Protein AF-A0A383DZ44-F1 (afdb_monomer_lite)

pLDDT: mean 91.29, std 5.09, range [69.06, 98.12]

Radius of gyration: 24.71 Å; chains: 1; bounding box: 62×26×61 Å

Structure (mmCIF, N/CA/C/O backbone):
data_AF-A0A383DZ44-F1
#
_entry.id   AF-A0A383DZ44-F1
#
loop_
_atom_site.group_PDB
_atom_site.id
_atom_site.type_symbol
_atom_site.label_atom_id
_atom_site.label_alt_id
_atom_site.label_comp_id
_atom_site.label_asym_id
_atom_site.label_entity_id
_atom_site.label_seq_id
_atom_site.pdbx_PDB_ins_code
_atom_site.Cartn_x
_atom_site.Cartn_y
_atom_site.Cartn_z
_atom_site.occupancy
_atom_site.B_iso_or_equiv
_atom_site.auth_seq_id
_atom_site.auth_comp_id
_atom_site.auth_asym_id
_atom_site.auth_atom_id
_atom_site.pdbx_PDB_model_num
ATOM 1 N N . VAL A 1 1 ? 28.250 -1.451 6.239 1.00 69.06 1 VAL A N 1
ATOM 2 C CA . VAL A 1 1 ? 27.259 -1.755 7.306 1.00 69.06 1 VAL A CA 1
ATOM 3 C C . VAL A 1 1 ? 26.789 -3.185 7.104 1.00 69.06 1 VAL A C 1
ATOM 5 O O . VAL A 1 1 ? 26.463 -3.518 5.973 1.00 69.06 1 VAL A O 1
ATOM 8 N N . LYS A 1 2 ? 26.819 -4.054 8.124 1.00 89.25 2 LYS A N 1
ATOM 9 C CA . LYS A 1 2 ? 26.329 -5.436 7.961 1.00 89.25 2 LYS A CA 1
ATOM 10 C C . LYS A 1 2 ? 24.834 -5.398 7.606 1.00 89.25 2 LYS A C 1
ATOM 12 O O . LYS A 1 2 ? 24.095 -4.634 8.222 1.00 89.25 2 LYS A O 1
ATOM 17 N N . LEU A 1 3 ? 24.403 -6.206 6.634 1.00 88.69 3 LEU A N 1
ATOM 18 C CA . LEU A 1 3 ? 23.018 -6.255 6.130 1.00 88.69 3 LEU A CA 1
ATOM 19 C C . LEU A 1 3 ? 21.967 -6.344 7.251 1.00 88.69 3 LEU A C 1
ATOM 21 O O . LEU A 1 3 ? 20.957 -5.648 7.206 1.00 88.69 3 LEU A O 1
ATOM 25 N N . TRP A 1 4 ? 22.243 -7.116 8.304 1.00 91.94 4 TRP A N 1
ATOM 26 C CA . TRP A 1 4 ? 21.344 -7.256 9.453 1.00 91.94 4 TRP A CA 1
ATOM 27 C C . TRP A 1 4 ? 21.184 -5.964 10.274 1.00 91.94 4 TRP A C 1
ATOM 29 O O . TRP A 1 4 ? 20.092 -5.697 10.762 1.00 91.94 4 TRP A O 1
ATOM 39 N N . ILE A 1 5 ? 22.224 -5.125 10.386 1.00 93.62 5 ILE A N 1
ATOM 40 C CA . ILE A 1 5 ? 22.151 -3.827 11.088 1.00 93.62 5 ILE A CA 1
ATOM 41 C C . ILE A 1 5 ? 21.237 -2.879 10.310 1.00 93.62 5 ILE A C 1
ATOM 43 O O . ILE A 1 5 ? 20.434 -2.155 10.896 1.00 93.62 5 ILE A O 1
ATOM 47 N N . TYR A 1 6 ? 21.340 -2.898 8.978 1.00 92.06 6 TYR A N 1
ATOM 48 C CA . TYR A 1 6 ? 20.453 -2.123 8.115 1.00 92.06 6 TYR A CA 1
ATOM 49 C C . TYR A 1 6 ? 18.998 -2.595 8.241 1.00 92.06 6 TYR A C 1
ATOM 51 O O . TYR A 1 6 ? 18.112 -1.765 8.443 1.00 92.06 6 TYR A O 1
ATOM 59 N N . ALA A 1 7 ? 18.763 -3.910 8.187 1.00 93.88 7 ALA A N 1
ATOM 60 C CA . ALA A 1 7 ? 17.433 -4.494 8.349 1.00 93.88 7 ALA A CA 1
ATOM 61 C C . ALA A 1 7 ? 16.817 -4.153 9.717 1.00 93.88 7 ALA A C 1
ATOM 63 O O . ALA A 1 7 ? 15.693 -3.661 9.774 1.00 93.88 7 ALA A O 1
ATOM 64 N N . ALA A 1 8 ? 17.575 -4.314 10.807 1.00 95.00 8 ALA A N 1
ATOM 65 C CA . ALA A 1 8 ? 17.128 -3.970 12.155 1.00 95.00 8 ALA A CA 1
ATOM 66 C C . ALA A 1 8 ? 16.792 -2.477 12.291 1.00 95.00 8 ALA A C 1
ATOM 68 O O . ALA A 1 8 ? 15.747 -2.126 12.833 1.00 95.00 8 ALA A O 1
ATOM 69 N N . ARG A 1 9 ? 17.628 -1.586 11.738 1.00 94.56 9 ARG A N 1
ATOM 70 C CA . ARG A 1 9 ? 17.353 -0.141 11.722 1.00 94.56 9 ARG A CA 1
ATOM 71 C C . ARG A 1 9 ? 16.072 0.185 10.950 1.00 94.56 9 ARG A C 1
ATOM 73 O O . ARG A 1 9 ? 15.291 1.011 11.405 1.00 94.56 9 ARG A O 1
ATOM 80 N N . ARG A 1 10 ? 15.852 -0.449 9.794 1.00 93.06 10 ARG A N 1
ATOM 81 C CA . ARG A 1 10 ? 14.626 -0.288 8.993 1.00 93.06 10 ARG A CA 1
ATOM 82 C C . ARG A 1 10 ? 13.389 -0.735 9.770 1.00 93.06 10 ARG A C 1
ATOM 84 O O . ARG A 1 10 ? 12.434 0.027 9.820 1.00 93.06 10 ARG A O 1
ATOM 91 N N . LEU A 1 11 ? 13.437 -1.907 10.404 1.00 94.81 11 LEU A N 1
ATOM 92 C CA . LEU A 1 11 ? 12.337 -2.428 11.223 1.00 94.81 11 LEU A CA 1
ATOM 93 C C . LEU A 1 11 ? 12.044 -1.527 12.429 1.00 94.81 11 LEU A C 1
ATOM 95 O O . LEU A 1 11 ? 10.886 -1.233 12.706 1.00 94.81 11 LEU A O 1
ATOM 99 N N . ALA A 1 12 ? 13.079 -1.019 13.100 1.00 94.94 12 ALA A N 1
ATOM 100 C CA . ALA A 1 12 ? 12.908 -0.078 14.203 1.00 94.94 12 ALA A CA 1
ATOM 101 C C . ALA A 1 12 ? 12.240 1.232 13.749 1.00 94.94 12 ALA A C 1
ATOM 103 O O . ALA A 1 12 ? 11.384 1.755 14.454 1.00 94.94 12 ALA A O 1
ATOM 104 N N . LEU A 1 13 ? 12.583 1.738 12.557 1.00 94.62 13 LEU A N 1
ATOM 105 C CA . LEU A 1 13 ? 11.945 2.921 11.965 1.00 94.62 13 LEU A CA 1
ATOM 106 C C . LEU A 1 13 ? 10.495 2.671 11.527 1.00 94.62 13 LEU A C 1
ATOM 108 O O . LEU A 1 13 ? 9.728 3.624 11.427 1.00 94.62 13 LEU A O 1
ATOM 112 N N . THR A 1 14 ? 10.093 1.421 11.293 1.00 95.00 14 THR A N 1
ATOM 113 C CA . THR A 1 14 ? 8.699 1.084 10.974 1.00 95.00 14 THR A CA 1
ATOM 114 C C . THR A 1 14 ? 7.772 1.309 12.167 1.00 95.00 14 THR A C 1
ATOM 116 O O . THR A 1 14 ? 6.643 1.738 11.968 1.00 95.00 14 THR A O 1
ATOM 119 N N . ILE A 1 15 ? 8.236 1.096 13.401 1.00 94.06 15 ILE A N 1
ATOM 120 C CA . ILE A 1 15 ? 7.420 1.263 14.616 1.00 94.06 15 ILE A CA 1
ATOM 121 C C . ILE A 1 15 ? 6.830 2.683 14.742 1.00 94.06 15 ILE A C 1
ATOM 123 O O . ILE A 1 15 ? 5.606 2.795 14.819 1.00 94.06 15 ILE A O 1
ATOM 127 N N . PRO A 1 16 ? 7.620 3.779 14.723 1.00 94.94 16 PRO A N 1
ATOM 128 C CA . PRO A 1 16 ? 7.058 5.127 14.813 1.00 94.94 16 PRO A CA 1
ATOM 129 C C . PRO A 1 16 ? 6.180 5.480 13.608 1.00 94.94 16 PRO A C 1
ATOM 131 O O . PRO A 1 16 ? 5.220 6.229 13.761 1.00 94.94 16 PRO A O 1
ATOM 134 N N . VAL A 1 17 ? 6.461 4.923 12.424 1.00 96.38 17 VAL A N 1
ATOM 135 C CA . VAL A 1 17 ? 5.608 5.108 11.240 1.00 96.38 17 VAL A CA 1
ATOM 136 C C . VAL A 1 17 ? 4.248 4.448 11.447 1.00 96.38 17 VAL A C 1
ATOM 138 O O . VAL A 1 17 ? 3.232 5.094 11.217 1.00 96.38 17 VAL A O 1
ATOM 141 N N . LEU A 1 18 ? 4.215 3.197 11.915 1.00 95.06 18 LEU A N 1
ATOM 142 C CA . LEU A 1 18 ? 2.968 2.488 12.202 1.00 95.06 18 LEU A CA 1
ATOM 143 C C . LEU A 1 18 ? 2.158 3.209 13.273 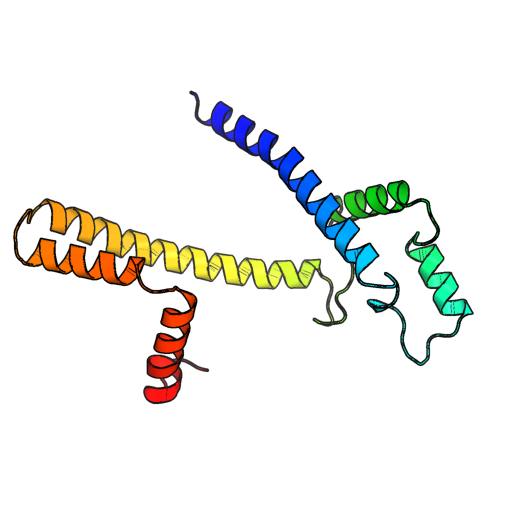1.00 95.06 18 LEU A C 1
ATOM 145 O O . LEU A 1 18 ? 0.970 3.410 13.065 1.00 95.06 18 LEU A O 1
ATOM 149 N N . LEU A 1 19 ? 2.800 3.669 14.350 1.00 95.31 19 LEU A N 1
ATOM 150 C CA . LEU A 1 19 ? 2.134 4.475 15.375 1.00 95.31 19 LEU A CA 1
ATOM 151 C C . LEU A 1 19 ? 1.557 5.773 14.799 1.00 95.31 19 LEU A C 1
ATOM 153 O O . LEU A 1 19 ? 0.429 6.137 15.108 1.00 95.31 19 LEU A O 1
ATOM 157 N N . GLY A 1 20 ? 2.302 6.468 13.936 1.00 97.12 20 GLY A N 1
ATOM 158 C CA . GLY A 1 20 ? 1.798 7.661 13.257 1.00 97.12 20 GLY A CA 1
ATOM 159 C C . GLY A 1 20 ? 0.572 7.358 12.394 1.00 97.12 20 GLY A C 1
ATOM 160 O O . GLY A 1 20 ? -0.430 8.064 12.476 1.00 97.12 20 GLY A O 1
ATOM 161 N N . VAL A 1 21 ? 0.623 6.276 11.611 1.00 96.88 21 VAL A N 1
ATOM 162 C CA . VAL A 1 21 ? -0.502 5.829 10.780 1.00 96.88 21 VAL A CA 1
ATOM 163 C C . VAL A 1 21 ? -1.704 5.462 11.646 1.00 96.88 21 VAL A C 1
ATOM 165 O O . VAL A 1 21 ? -2.794 5.948 11.365 1.00 96.88 21 VAL A O 1
ATOM 168 N N . THR A 1 22 ? -1.528 4.676 12.712 1.00 95.94 22 THR A N 1
ATOM 169 C CA . THR A 1 22 ? -2.638 4.255 13.577 1.00 95.94 22 THR A CA 1
ATOM 170 C C . THR A 1 22 ? -3.300 5.438 14.267 1.00 95.94 22 THR A C 1
ATOM 172 O O . THR A 1 22 ? -4.528 5.493 14.280 1.00 95.94 22 THR A O 1
ATOM 175 N N . ILE A 1 23 ? -2.521 6.409 14.765 1.00 95.88 23 ILE A N 1
ATOM 176 C CA . ILE A 1 23 ? -3.052 7.657 15.335 1.00 95.88 23 ILE A CA 1
ATOM 177 C C . ILE A 1 23 ? -3.888 8.389 14.289 1.00 95.88 23 ILE A C 1
ATOM 179 O O . ILE A 1 23 ? -5.045 8.694 14.551 1.00 95.88 23 ILE A O 1
ATOM 183 N N . ILE A 1 24 ? -3.339 8.629 13.094 1.00 96.00 24 ILE A N 1
ATOM 184 C CA . ILE A 1 24 ? -4.047 9.362 12.037 1.00 96.00 24 ILE A CA 1
ATOM 185 C C . ILE A 1 24 ? -5.338 8.638 11.646 1.00 96.00 24 ILE A C 1
ATOM 187 O O . ILE A 1 24 ? -6.389 9.268 11.580 1.00 96.00 24 ILE A O 1
ATOM 191 N N . THR A 1 25 ? -5.290 7.321 11.422 1.00 93.06 25 THR A N 1
ATOM 192 C CA . THR A 1 25 ? -6.479 6.544 11.042 1.00 93.06 25 THR A CA 1
ATOM 193 C C . THR A 1 25 ? -7.542 6.545 12.133 1.00 93.06 25 THR A C 1
ATOM 195 O O . THR A 1 25 ? -8.719 6.711 11.827 1.00 93.06 25 THR A O 1
ATOM 198 N N . PHE A 1 26 ? -7.130 6.418 13.396 1.00 92.69 26 PHE A N 1
ATOM 199 C CA . PHE A 1 26 ? -8.029 6.431 14.543 1.00 92.69 26 PHE A CA 1
ATOM 200 C C . PHE A 1 26 ? -8.649 7.819 14.738 1.00 92.69 26 PHE A C 1
ATOM 202 O O . PHE A 1 26 ? -9.851 7.943 14.948 1.00 92.69 26 PHE A O 1
ATOM 209 N N . SER A 1 27 ? -7.865 8.890 14.611 1.00 92.81 27 SER A N 1
ATOM 210 C CA . SER A 1 27 ? -8.392 10.254 14.678 1.00 92.81 27 SER A CA 1
ATOM 211 C C . SER A 1 27 ? -9.383 10.528 13.549 1.00 92.81 27 SER A C 1
ATOM 213 O O . SER A 1 27 ? -10.471 11.031 13.809 1.00 92.81 27 SER A O 1
ATOM 215 N N . LEU A 1 28 ? -9.052 10.150 12.310 1.00 91.69 28 LEU A N 1
ATOM 216 C CA . LEU A 1 28 ? -9.958 10.316 11.174 1.00 91.69 28 LEU A CA 1
ATOM 217 C C . LEU A 1 28 ? -11.259 9.530 11.366 1.00 91.69 28 LEU A C 1
ATOM 219 O O . LEU A 1 28 ? -12.325 10.077 11.092 1.00 91.69 28 LEU A O 1
ATOM 223 N N . SER A 1 29 ? -11.205 8.301 11.890 1.00 87.06 29 SER A N 1
ATOM 224 C CA . SER A 1 29 ? -12.418 7.513 12.132 1.00 87.06 29 SER A CA 1
ATOM 225 C C . SER A 1 29 ? -13.346 8.169 13.158 1.00 87.06 29 SER A C 1
ATOM 227 O O . SER A 1 29 ? -14.554 8.162 12.959 1.00 87.06 29 SER A O 1
ATOM 229 N N . HIS A 1 30 ? -12.795 8.793 14.205 1.00 87.06 30 HIS A N 1
ATOM 230 C CA . HIS A 1 30 ? -13.576 9.516 15.219 1.00 87.06 30 HIS A CA 1
ATOM 231 C C . HIS A 1 30 ? -14.103 10.870 14.725 1.00 87.06 30 HIS A C 1
ATOM 233 O O . HIS A 1 30 ? -15.080 11.385 15.260 1.00 87.06 30 HIS A O 1
ATOM 239 N N . MET A 1 31 ? -13.471 11.464 13.708 1.00 88.69 31 MET A N 1
ATOM 240 C CA . MET A 1 31 ? -13.915 12.730 13.116 1.00 88.69 31 MET A CA 1
ATOM 241 C C . MET A 1 31 ? -15.032 12.555 12.080 1.00 88.69 31 MET A C 1
ATOM 243 O O . MET A 1 31 ? -15.779 13.498 11.830 1.00 88.69 31 MET A O 1
ATOM 247 N N . MET A 1 32 ? -15.135 11.383 11.446 1.00 81.50 32 MET A N 1
ATOM 248 C CA . MET A 1 32 ? -16.070 11.139 10.340 1.00 81.50 32 MET A CA 1
ATOM 249 C C . MET A 1 32 ? -17.513 10.834 10.778 1.00 81.50 32 MET A C 1
ATOM 251 O O . MET A 1 32 ? -18.398 10.823 9.924 1.00 81.50 32 MET A O 1
ATOM 255 N N . GLY A 1 33 ? -17.776 10.614 12.071 1.00 79.88 33 GLY A N 1
ATOM 256 C CA . GLY A 1 33 ? -19.121 10.369 12.602 1.00 79.88 33 GLY A CA 1
ATOM 257 C C . GLY A 1 33 ? -19.127 9.454 13.825 1.00 79.88 33 GLY A C 1
ATOM 258 O O . GLY A 1 33 ? -18.088 9.226 14.438 1.00 79.88 33 GLY A O 1
ATOM 259 N N . ASP A 1 34 ? -20.306 8.927 14.170 1.00 81.69 34 ASP A N 1
ATOM 260 C CA . ASP A 1 34 ? -20.461 7.956 15.260 1.00 81.69 34 ASP A CA 1
ATOM 261 C C . ASP A 1 34 ? -19.769 6.622 14.893 1.00 81.69 34 ASP A C 1
ATOM 263 O O . ASP A 1 34 ? -20.162 5.998 13.898 1.00 81.69 34 ASP A O 1
ATOM 267 N N . PRO A 1 35 ? -18.777 6.144 15.673 1.00 79.56 35 PRO A N 1
ATOM 268 C CA . PRO A 1 35 ? -18.131 4.846 15.461 1.00 79.56 35 PRO A CA 1
ATOM 269 C C . PRO A 1 35 ? -19.097 3.651 15.492 1.00 79.56 35 PRO A C 1
ATOM 271 O O . PRO A 1 35 ? -18.752 2.580 14.990 1.00 79.56 35 PRO A O 1
ATOM 274 N N . LEU A 1 36 ? -20.308 3.818 16.039 1.00 81.62 36 LEU A N 1
ATOM 275 C CA . LEU A 1 36 ? -21.374 2.818 15.982 1.00 81.62 36 LEU A CA 1
ATOM 276 C C . LEU A 1 36 ? -22.162 2.783 14.682 1.00 81.62 36 LEU A C 1
ATOM 278 O O . LEU A 1 36 ? -22.869 1.801 14.449 1.00 81.62 36 LEU A O 1
ATOM 282 N N . ALA A 1 37 ? -22.089 3.817 13.844 1.00 80.31 37 ALA A N 1
ATOM 283 C CA . ALA A 1 37 ? -22.875 3.887 12.615 1.00 80.31 37 ALA A CA 1
ATOM 284 C C . ALA A 1 37 ? -22.736 2.628 11.733 1.00 80.31 37 ALA A C 1
ATOM 286 O O . ALA A 1 37 ? -23.744 2.174 11.188 1.00 80.31 37 ALA A O 1
ATOM 287 N N . PRO A 1 38 ? -21.554 1.980 11.633 1.00 77.12 38 PRO A N 1
ATOM 288 C CA . PRO A 1 38 ? -21.428 0.715 10.929 1.00 77.12 38 PRO A CA 1
ATOM 289 C C . PRO A 1 38 ? -22.199 -0.431 11.575 1.00 77.12 38 PRO A C 1
ATOM 291 O O . PRO A 1 38 ? -22.506 -1.374 10.869 1.00 77.12 38 PRO A O 1
ATOM 294 N N . TYR A 1 39 ? -22.522 -0.411 12.867 1.00 77.56 39 TYR A N 1
ATOM 295 C CA . TYR A 1 39 ? -23.179 -1.510 13.587 1.00 77.56 39 TYR A CA 1
ATOM 296 C C . TYR A 1 39 ? -24.697 -1.338 13.695 1.00 77.56 39 TYR A C 1
ATOM 298 O O . TYR A 1 39 ? -25.415 -2.338 13.648 1.00 77.56 39 TYR A O 1
ATOM 306 N N . ILE A 1 40 ? -25.181 -0.100 13.709 1.00 83.19 40 ILE A N 1
ATOM 307 C CA . ILE A 1 40 ? -26.601 0.249 13.833 1.00 83.19 40 ILE A CA 1
ATOM 308 C C . ILE A 1 40 ? -27.361 0.025 12.510 1.00 83.19 40 ILE A C 1
ATOM 310 O O . ILE A 1 40 ? -26.796 0.060 11.416 1.00 83.19 40 ILE A O 1
ATOM 314 N N . SER A 1 41 ? -28.659 -0.260 12.616 1.00 80.69 41 SER A N 1
ATOM 315 C CA . SER A 1 41 ? -29.628 -0.292 11.514 1.00 80.69 41 SER A CA 1
ATOM 316 C C . SER A 1 41 ? -30.874 0.511 11.896 1.00 80.69 41 SER A C 1
ATOM 318 O O . SER A 1 41 ? -31.078 0.790 13.073 1.00 80.69 41 SER A O 1
ATOM 320 N N . GLU A 1 42 ? -31.763 0.807 10.944 1.00 79.69 42 GLU A N 1
ATOM 321 C CA . GLU A 1 42 ? -33.041 1.495 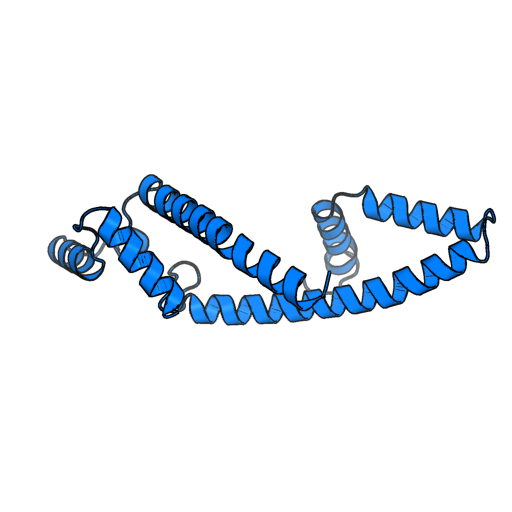11.228 1.00 79.69 42 GLU A CA 1
ATOM 322 C C . GLU A 1 42 ? -33.926 0.771 12.260 1.00 79.69 42 GLU A C 1
ATOM 324 O O . GLU A 1 42 ? -34.821 1.372 12.844 1.00 79.69 42 GLU A O 1
ATOM 329 N N . LYS A 1 43 ? -33.690 -0.528 12.488 1.00 84.88 43 LYS A N 1
ATOM 330 C CA . LYS A 1 43 ? -34.434 -1.351 13.452 1.00 84.88 43 LYS A CA 1
ATOM 331 C C . LYS A 1 43 ? -33.760 -1.452 14.820 1.00 84.88 43 LYS A C 1
ATOM 333 O O . LYS A 1 43 ? -34.316 -2.090 15.709 1.00 84.88 43 LYS A O 1
ATOM 338 N N . THR A 1 44 ? -32.558 -0.905 14.976 1.00 85.56 44 THR A N 1
ATOM 339 C CA . THR A 1 44 ? -31.808 -0.987 16.229 1.00 85.56 44 THR A CA 1
ATOM 340 C C . THR A 1 44 ? -32.454 -0.058 17.251 1.00 85.56 44 THR A C 1
ATOM 342 O O . THR A 1 44 ? -32.531 1.147 17.037 1.00 85.56 44 THR A O 1
ATOM 345 N N . THR A 1 45 ? -32.947 -0.625 18.351 1.00 89.94 45 THR A N 1
ATOM 346 C CA . THR A 1 45 ? -33.518 0.151 19.463 1.00 89.94 45 THR A CA 1
ATOM 347 C C . THR A 1 45 ? -32.423 0.887 20.232 1.00 89.94 45 THR A C 1
ATOM 349 O O . THR A 1 45 ? -31.291 0.411 20.267 1.00 89.94 45 THR A O 1
ATOM 352 N N . GLU A 1 46 ? -32.773 1.965 20.931 1.00 86.38 46 GLU A N 1
ATOM 353 C CA . GLU A 1 46 ? -31.826 2.736 21.753 1.00 86.38 46 GLU A CA 1
ATOM 354 C C . GLU A 1 46 ? -31.088 1.869 22.790 1.00 86.38 46 GLU A C 1
ATOM 356 O O . GLU A 1 46 ? -29.882 1.991 22.965 1.00 86.38 46 GLU A O 1
ATOM 361 N N . GLU A 1 47 ? -31.790 0.919 23.414 1.00 88.75 47 GLU A N 1
ATOM 362 C CA . GLU A 1 47 ? -31.206 -0.007 24.395 1.00 88.75 47 GLU A CA 1
ATOM 363 C C . GLU A 1 47 ? -30.127 -0.909 23.766 1.00 88.75 47 GLU A C 1
ATOM 365 O O . GLU A 1 47 ? -29.027 -1.037 24.296 1.00 88.75 47 GLU A O 1
ATOM 370 N N . GLN A 1 48 ? -30.394 -1.449 22.573 1.00 87.00 48 GLN A N 1
ATOM 371 C CA . GLN A 1 48 ? -29.415 -2.224 21.796 1.00 87.00 48 GLN A CA 1
ATOM 372 C C . GLN A 1 48 ? -28.236 -1.367 21.315 1.00 87.00 48 GLN A C 1
ATOM 374 O O . GLN A 1 48 ? -27.115 -1.863 21.213 1.00 87.00 48 GLN A O 1
ATOM 379 N N . ALA A 1 49 ? -28.475 -0.095 20.985 1.00 86.38 49 ALA A N 1
ATOM 380 C CA . ALA A 1 49 ? -27.408 0.824 20.607 1.00 86.38 49 ALA A CA 1
ATOM 381 C C . ALA A 1 49 ? -26.469 1.086 21.794 1.00 86.38 49 ALA A C 1
ATOM 383 O O . ALA A 1 49 ? -25.252 1.048 21.617 1.00 86.38 49 ALA A O 1
ATOM 384 N N . GLN A 1 50 ? -27.019 1.269 22.998 1.00 86.75 50 GLN A N 1
ATOM 385 C CA . GLN A 1 50 ? -26.234 1.445 24.219 1.00 86.75 50 GLN A CA 1
ATOM 386 C C . GLN A 1 50 ? -25.445 0.179 24.585 1.00 86.75 50 GLN A C 1
ATOM 388 O O . GLN A 1 50 ? -24.254 0.264 24.870 1.00 86.75 50 GLN A O 1
ATOM 393 N N . GLU A 1 51 ? -26.054 -1.004 24.471 1.00 87.31 51 GLU A N 1
ATOM 394 C CA . GLU A 1 51 ? -25.351 -2.279 24.682 1.00 87.31 51 GLU A CA 1
ATOM 395 C C . GLU A 1 51 ? -24.158 -2.436 23.718 1.00 87.31 51 G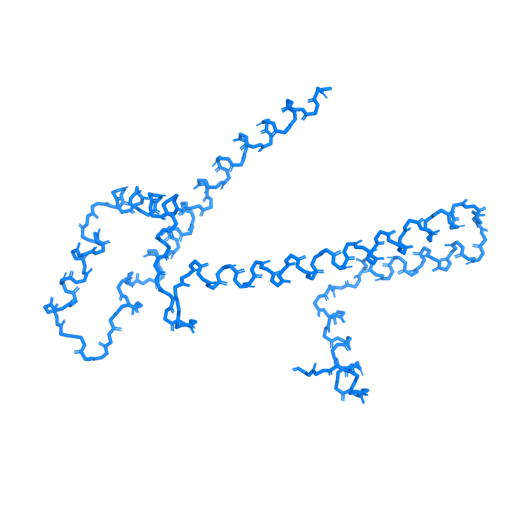LU A C 1
ATOM 397 O O . GLU A 1 51 ? -23.076 -2.887 24.099 1.00 87.31 51 GLU A O 1
ATOM 402 N N . LEU A 1 52 ? -24.317 -2.004 22.460 1.00 85.31 52 LEU A N 1
ATOM 403 C CA . LEU A 1 52 ? -23.228 -1.987 21.483 1.00 85.31 52 LEU A CA 1
ATOM 404 C C . LEU A 1 52 ? -22.145 -0.948 21.819 1.00 85.31 52 LEU A C 1
ATOM 406 O O . LEU A 1 52 ? -20.971 -1.237 21.582 1.00 85.31 52 LEU A O 1
ATOM 410 N N . ARG A 1 53 ? -22.491 0.225 22.377 1.00 87.00 53 ARG A N 1
ATOM 411 C CA . ARG A 1 53 ? -21.496 1.219 22.846 1.00 87.00 53 ARG A CA 1
ATOM 412 C C . ARG A 1 53 ? -20.599 0.633 23.913 1.00 87.00 53 ARG A C 1
ATOM 414 O O . ARG A 1 53 ? -19.376 0.703 23.782 1.00 87.00 53 ARG A O 1
ATOM 421 N N . GLU A 1 54 ? -21.212 0.024 24.919 1.00 86.62 54 GLU A N 1
ATOM 422 C CA . GLU A 1 54 ? -20.503 -0.593 26.035 1.00 86.62 54 GLU A CA 1
ATOM 423 C C . GLU A 1 54 ? -19.629 -1.749 25.548 1.00 86.62 54 GLU A C 1
ATOM 425 O O . GLU A 1 54 ? -18.446 -1.818 25.879 1.00 86.62 54 GLU A O 1
ATOM 430 N N . LYS A 1 55 ? -20.165 -2.606 24.670 1.00 84.31 55 LYS A N 1
ATOM 431 C CA . LYS A 1 55 ? -19.426 -3.735 24.089 1.00 84.31 55 LYS A CA 1
ATOM 432 C C . LYS A 1 55 ? -18.200 -3.314 23.273 1.00 84.31 55 LYS A C 1
ATOM 434 O O . LYS A 1 55 ? -17.230 -4.067 23.207 1.00 84.31 55 LYS A O 1
ATOM 439 N N . HIS A 1 56 ? -18.255 -2.157 22.617 1.00 82.50 56 HIS A N 1
ATOM 440 C CA . HIS A 1 56 ? -17.155 -1.619 21.814 1.00 82.50 56 HIS A CA 1
ATOM 441 C C . HIS A 1 56 ? -16.303 -0.585 22.564 1.00 82.50 56 HIS A C 1
ATOM 443 O O . HIS A 1 56 ? -15.456 0.056 21.940 1.00 82.50 56 HIS A O 1
ATOM 449 N N . ASN A 1 57 ? -16.498 -0.433 23.881 1.00 86.25 57 ASN A N 1
ATOM 450 C CA . ASN A 1 57 ? -15.759 0.502 24.733 1.00 86.25 57 ASN A CA 1
ATOM 451 C C . ASN A 1 57 ? -15.849 1.962 24.252 1.00 86.25 57 ASN A C 1
ATOM 453 O O . ASN A 1 57 ? -14.947 2.761 24.488 1.00 86.25 57 ASN A O 1
ATOM 457 N N . LEU A 1 58 ? -16.928 2.335 23.561 1.00 85.56 58 LEU A N 1
ATOM 458 C CA . LEU A 1 58 ? -17.041 3.655 22.926 1.00 85.56 58 LEU A CA 1
ATOM 459 C C . LEU A 1 58 ? -17.326 4.784 23.923 1.00 85.56 58 LEU A C 1
ATOM 461 O O . LEU A 1 58 ? -17.113 5.951 23.593 1.00 85.56 58 LEU A O 1
ATOM 465 N N . ASP A 1 59 ? -17.750 4.431 25.136 1.00 88.31 59 ASP A N 1
ATOM 466 C CA . ASP A 1 59 ? -17.964 5.366 26.244 1.00 88.31 59 ASP A CA 1
ATOM 467 C C . ASP A 1 59 ? -16.697 5.563 27.107 1.00 88.31 59 ASP A C 1
ATOM 469 O O . ASP A 1 59 ? -16.647 6.464 27.948 1.00 88.31 59 ASP A O 1
ATOM 473 N N . ASP A 1 60 ? -15.640 4.770 26.880 1.00 90.00 60 ASP A N 1
ATOM 474 C CA . ASP A 1 60 ? -14.373 4.910 27.600 1.00 90.00 60 ASP A CA 1
ATOM 475 C C . ASP A 1 60 ? -13.600 6.165 27.153 1.00 90.00 60 ASP A C 1
ATOM 477 O O . ASP A 1 60 ? -13.764 6.651 26.029 1.00 90.00 60 ASP A O 1
ATOM 481 N N . PRO A 1 61 ? -12.675 6.694 27.975 1.00 93.38 61 PRO A N 1
ATOM 482 C CA . PRO A 1 61 ? -11.796 7.778 27.554 1.00 93.38 61 PRO A CA 1
ATOM 483 C C . PRO A 1 61 ? -11.039 7.449 26.257 1.00 93.38 61 PRO A C 1
ATOM 485 O O . PRO A 1 61 ? -10.530 6.344 26.082 1.00 93.38 61 PRO A O 1
ATOM 488 N N . ILE A 1 62 ? -10.861 8.442 25.381 1.00 90.94 62 ILE A N 1
ATOM 489 C CA . ILE A 1 62 ? -10.298 8.258 24.027 1.00 90.94 62 ILE A CA 1
ATOM 490 C C . ILE A 1 62 ? -8.944 7.520 23.986 1.00 90.94 62 ILE A C 1
ATOM 492 O O . ILE A 1 62 ? -8.641 6.795 23.041 1.00 90.94 62 ILE A O 1
ATOM 496 N N . HIS A 1 63 ? -8.117 7.679 25.022 1.00 92.94 63 HIS A N 1
ATOM 497 C CA . HIS A 1 63 ? -6.828 6.997 25.121 1.00 92.94 63 HIS A CA 1
ATOM 498 C C . HIS A 1 63 ? -6.982 5.496 25.408 1.00 92.94 63 HIS A C 1
ATOM 500 O O . HIS A 1 63 ? -6.181 4.710 24.909 1.00 92.94 63 HIS A O 1
ATOM 506 N N . VAL A 1 64 ? -8.009 5.094 26.164 1.00 94.19 64 VAL A N 1
ATOM 507 C CA . VAL A 1 64 ? -8.355 3.684 26.396 1.00 94.19 64 VAL A CA 1
ATOM 508 C C . VAL A 1 64 ? -8.848 3.069 25.092 1.00 94.19 64 VAL A C 1
ATOM 510 O O . VAL A 1 64 ? -8.315 2.045 24.677 1.00 94.19 64 VAL A O 1
ATOM 513 N N . GLN A 1 65 ? -9.751 3.754 24.381 1.00 92.69 65 GLN A N 1
ATOM 514 C CA . GLN A 1 65 ? -10.228 3.324 23.060 1.00 92.69 65 GLN A CA 1
ATOM 515 C C . GLN A 1 65 ? -9.074 3.104 22.073 1.00 92.69 65 GLN A C 1
ATOM 517 O O . GLN A 1 65 ? -9.036 2.101 21.360 1.00 92.69 65 GLN A O 1
ATOM 522 N N . TYR A 1 66 ? -8.087 4.004 22.065 1.00 93.81 66 TYR A N 1
ATOM 523 C CA . TYR A 1 66 ? -6.905 3.867 21.217 1.00 93.81 66 TYR A CA 1
ATOM 524 C C . TYR A 1 66 ? -6.020 2.674 21.611 1.00 93.81 66 TYR A C 1
ATOM 526 O O . TYR A 1 66 ? -5.529 1.956 20.740 1.00 93.81 66 TYR A O 1
ATOM 534 N N . VAL A 1 67 ? -5.822 2.427 22.910 1.00 94.75 67 VAL A N 1
ATOM 535 C CA . VAL A 1 67 ? -5.065 1.255 23.383 1.00 94.75 67 VAL A CA 1
ATOM 536 C C . VAL A 1 67 ? -5.783 -0.043 23.012 1.00 94.75 67 VAL A C 1
ATOM 538 O O . VAL A 1 67 ? -5.133 -0.950 22.495 1.00 94.75 67 VAL A O 1
ATOM 541 N N . THR A 1 68 ? -7.102 -0.118 23.195 1.00 92.56 68 THR A N 1
ATOM 542 C CA . THR A 1 68 ? -7.920 -1.265 22.772 1.00 92.56 68 THR A CA 1
ATOM 543 C C . THR A 1 68 ? -7.830 -1.475 21.259 1.00 92.56 68 THR A C 1
ATOM 545 O O . THR A 1 68 ? -7.591 -2.590 20.802 1.00 92.56 68 THR A O 1
ATOM 548 N N . TYR A 1 69 ? -7.904 -0.402 20.465 1.00 92.25 69 TYR A N 1
ATOM 549 C CA . TYR A 1 69 ? -7.703 -0.460 19.014 1.00 92.25 69 TYR A CA 1
ATOM 550 C C . TYR A 1 69 ? -6.328 -1.035 18.634 1.00 92.25 69 TYR A C 1
ATOM 552 O O . TYR A 1 69 ? -6.240 -1.917 17.780 1.00 92.25 69 TYR A O 1
ATOM 560 N N . LEU A 1 70 ? -5.250 -0.595 19.294 1.00 95.00 70 LEU A N 1
ATOM 561 C CA . LEU A 1 70 ? -3.910 -1.144 19.065 1.00 95.00 70 LEU A CA 1
ATOM 562 C C . LEU A 1 70 ? -3.804 -2.621 19.460 1.00 95.00 70 LEU A C 1
ATOM 564 O O . LEU A 1 70 ? -3.172 -3.395 18.740 1.00 95.00 70 LEU A O 1
ATOM 568 N N . GLN A 1 71 ? -4.408 -3.017 20.582 1.00 94.44 71 GLN A N 1
ATOM 569 C CA . GLN A 1 71 ? -4.447 -4.416 21.007 1.00 94.44 71 GLN A CA 1
ATOM 570 C C . GLN A 1 71 ? -5.140 -5.280 19.953 1.00 94.44 71 GLN A C 1
ATOM 572 O O . GLN A 1 71 ? -4.543 -6.252 19.497 1.00 94.44 71 GLN A O 1
ATOM 577 N N . ASN A 1 72 ? -6.321 -4.864 19.494 1.00 92.06 72 ASN A N 1
ATOM 578 C CA . ASN A 1 72 ? -7.104 -5.542 18.462 1.00 92.06 72 ASN A CA 1
ATOM 579 C C . ASN A 1 72 ? -6.335 -5.691 17.138 1.00 92.06 72 ASN A C 1
ATOM 581 O O . ASN A 1 72 ? -6.382 -6.739 16.491 1.00 92.06 72 ASN A O 1
ATOM 585 N N . ILE A 1 73 ? -5.549 -4.679 16.746 1.00 92.31 73 ILE A N 1
ATOM 586 C CA . ILE A 1 73 ? -4.667 -4.779 15.573 1.00 92.31 73 ILE A CA 1
ATOM 587 C C . ILE A 1 73 ? -3.644 -5.905 15.742 1.00 92.31 73 ILE A C 1
ATOM 589 O O . ILE A 1 73 ? -3.446 -6.696 14.818 1.00 92.31 73 ILE A O 1
ATOM 593 N N . ILE A 1 74 ? -2.983 -5.968 16.898 1.00 92.69 74 ILE A N 1
ATOM 594 C CA . ILE A 1 74 ? -1.887 -6.911 17.160 1.00 92.69 74 ILE A CA 1
ATOM 595 C C . ILE A 1 74 ? -2.415 -8.340 17.367 1.00 92.69 74 ILE A C 1
ATOM 597 O O . ILE A 1 74 ? -1.728 -9.298 17.016 1.00 92.69 74 ILE A O 1
ATOM 601 N N . THR A 1 75 ? -3.628 -8.499 17.899 1.00 93.62 75 THR A N 1
ATOM 602 C CA . THR A 1 75 ? -4.290 -9.801 18.087 1.00 93.62 75 THR A CA 1
ATOM 603 C C . THR A 1 75 ? -5.004 -10.313 16.835 1.00 93.62 75 THR A C 1
ATOM 605 O O . THR A 1 75 ? -5.566 -11.405 16.874 1.00 93.62 75 THR A O 1
ATOM 608 N N . PHE A 1 76 ? -4.943 -9.573 15.722 1.00 90.31 76 PHE A N 1
ATOM 609 C CA . PHE A 1 76 ? -5.648 -9.868 14.467 1.00 90.31 76 PHE A CA 1
ATOM 610 C C . PHE A 1 76 ? -7.182 -9.829 14.574 1.00 90.31 76 PHE A C 1
ATOM 612 O O . PHE A 1 76 ? -7.875 -10.321 13.681 1.00 90.31 76 PHE A O 1
ATOM 619 N N . ASP A 1 77 ? -7.720 -9.203 15.622 1.00 90.44 77 ASP A N 1
ATOM 620 C CA . ASP A 1 77 ? -9.153 -8.968 15.782 1.00 90.44 77 ASP A CA 1
ATOM 621 C C . ASP A 1 77 ? -9.557 -7.637 15.132 1.00 90.44 77 ASP A C 1
ATOM 623 O O . ASP A 1 77 ? -9.808 -6.623 15.777 1.00 90.44 77 ASP A O 1
ATOM 627 N N . TRP A 1 78 ? -9.556 -7.612 13.802 1.00 89.50 78 TRP A N 1
ATOM 628 C CA . TRP A 1 78 ? -9.822 -6.394 13.026 1.00 89.50 78 TRP A CA 1
ATOM 629 C C . TRP A 1 78 ? -11.317 -6.123 12.798 1.00 89.50 78 TRP A C 1
ATOM 631 O O . TRP A 1 78 ? -11.675 -5.187 12.081 1.00 89.50 78 TRP A O 1
ATOM 641 N N . GLY A 1 79 ? -12.191 -6.938 13.392 1.00 87.88 79 GLY A N 1
ATOM 642 C CA . GLY A 1 79 ? -13.639 -6.805 13.288 1.00 87.88 79 GLY A CA 1
ATOM 643 C C . GLY A 1 79 ? -14.230 -7.225 11.936 1.00 87.88 79 GLY A C 1
ATOM 644 O O . GLY A 1 79 ? -13.639 -7.975 11.149 1.00 87.88 79 GLY A O 1
ATOM 645 N N . TYR A 1 80 ? -15.450 -6.747 11.679 1.00 86.62 80 TYR A N 1
ATOM 646 C CA . TYR A 1 80 ? -16.277 -7.128 10.534 1.00 86.62 80 TYR A CA 1
ATOM 647 C C . TYR A 1 80 ? -16.544 -5.935 9.614 1.00 86.62 80 TYR A C 1
ATOM 649 O O . TYR A 1 80 ? -16.969 -4.873 10.067 1.00 86.62 80 TYR A O 1
ATOM 657 N N . SER A 1 81 ? -16.352 -6.109 8.305 1.00 85.69 81 SER A N 1
ATOM 658 C CA . SER A 1 81 ? -16.692 -5.079 7.323 1.00 85.69 81 SER A CA 1
ATOM 659 C C . SER A 1 81 ? -18.114 -5.286 6.814 1.00 85.69 81 SER A C 1
ATOM 661 O O . SER A 1 81 ? -18.376 -6.259 6.110 1.00 85.69 81 SER A O 1
ATOM 663 N N . LYS A 1 82 ? -19.029 -4.345 7.080 1.00 80.50 82 LYS A N 1
ATOM 664 C CA . LYS A 1 82 ? -20.373 -4.384 6.472 1.00 80.50 82 LYS A CA 1
ATOM 665 C C . LYS A 1 82 ? -20.361 -4.115 4.965 1.00 80.50 82 LYS A C 1
ATOM 667 O O . LYS A 1 82 ? -21.198 -4.657 4.256 1.00 80.50 82 LYS A O 1
ATOM 672 N N . THR A 1 83 ? -19.401 -3.335 4.466 1.00 83.19 83 THR A N 1
ATOM 673 C CA . THR A 1 83 ? -19.279 -3.027 3.030 1.00 83.19 83 THR A CA 1
ATOM 674 C C . THR A 1 83 ? -18.918 -4.260 2.208 1.00 83.19 83 THR A C 1
ATOM 676 O O . THR A 1 83 ? -19.454 -4.454 1.123 1.00 83.19 83 THR A O 1
ATOM 679 N N . ILE A 1 84 ? -17.999 -5.086 2.719 1.00 86.00 84 ILE A N 1
ATOM 680 C CA . ILE A 1 84 ? -17.547 -6.321 2.052 1.00 86.00 84 ILE A CA 1
ATOM 681 C C . ILE A 1 84 ? -18.375 -7.530 2.529 1.00 86.00 84 ILE A C 1
ATOM 683 O O . ILE A 1 84 ? -18.370 -8.575 1.892 1.00 86.00 84 ILE A O 1
ATOM 687 N N . ASN A 1 85 ? -19.127 -7.369 3.621 1.00 88.81 85 ASN A N 1
ATOM 688 C CA . ASN A 1 85 ? -19.933 -8.396 4.270 1.00 88.81 85 ASN A CA 1
ATOM 689 C C . ASN A 1 85 ? -19.124 -9.647 4.665 1.00 88.81 85 ASN A C 1
ATOM 691 O O . ASN A 1 85 ? -19.549 -10.772 4.414 1.00 88.81 85 ASN A O 1
ATOM 695 N N . GLN A 1 86 ? -17.952 -9.433 5.272 1.00 92.12 86 GLN A N 1
ATOM 696 C CA . GLN A 1 86 ? -17.083 -10.493 5.797 1.00 92.12 86 GLN A CA 1
ATOM 697 C C . GLN A 1 86 ? -16.090 -9.946 6.847 1.00 92.12 86 GLN A C 1
ATOM 699 O O . GLN A 1 86 ? -15.897 -8.721 6.927 1.00 92.12 86 GLN A O 1
ATOM 704 N N . PRO A 1 87 ? -15.434 -10.815 7.645 1.00 92.88 87 PRO A N 1
ATOM 705 C CA . PRO A 1 87 ? -14.355 -10.412 8.544 1.00 92.88 87 PRO A CA 1
ATOM 706 C C . PRO A 1 87 ? -13.224 -9.687 7.803 1.00 92.88 87 PRO A C 1
ATOM 708 O O . PRO A 1 87 ? -12.824 -10.068 6.699 1.00 92.88 87 PRO A O 1
ATOM 711 N N . VAL A 1 88 ? -12.675 -8.636 8.416 1.00 92.19 88 VAL A N 1
ATOM 712 C CA . VAL A 1 88 ? -11.617 -7.817 7.796 1.00 92.19 88 VAL A CA 1
ATOM 713 C C . VAL A 1 88 ? -10.339 -8.632 7.571 1.00 92.19 88 VAL A C 1
ATOM 715 O O . VAL A 1 88 ? -9.658 -8.445 6.563 1.00 92.19 88 VAL A O 1
ATOM 718 N N . SER A 1 89 ? -10.032 -9.569 8.468 1.00 92.00 89 SER A N 1
ATOM 719 C CA . SER A 1 89 ? -8.892 -10.486 8.350 1.00 92.00 89 SER A CA 1
ATOM 720 C C . SER A 1 89 ? -8.981 -11.382 7.111 1.00 92.00 89 SER A C 1
ATOM 722 O O . SER A 1 89 ? -7.996 -11.526 6.386 1.00 92.00 89 SER A O 1
ATOM 724 N N . GLU A 1 90 ? -10.164 -11.922 6.815 1.00 91.75 90 GLU A N 1
ATOM 725 C CA . GLU A 1 90 ? -10.422 -12.721 5.611 1.00 91.75 90 GLU A CA 1
ATOM 726 C C . GLU A 1 90 ? -10.326 -11.863 4.347 1.00 91.75 90 GLU A C 1
ATOM 728 O O . GLU A 1 90 ? -9.595 -12.205 3.418 1.00 91.75 90 GLU A O 1
ATOM 733 N N . ALA A 1 91 ? -10.955 -10.682 4.348 1.00 92.00 91 ALA A N 1
ATOM 734 C CA . ALA A 1 91 ? -10.853 -9.742 3.233 1.00 92.00 91 ALA A CA 1
ATOM 735 C C . ALA A 1 91 ? -9.406 -9.357 2.915 1.00 92.00 91 ALA A C 1
ATOM 737 O O . ALA A 1 91 ? -9.002 -9.344 1.750 1.00 92.00 91 ALA A O 1
ATOM 738 N N . LEU A 1 92 ? -8.610 -9.058 3.941 1.00 91.56 92 LEU A N 1
ATOM 739 C CA . LEU A 1 92 ? -7.205 -8.722 3.756 1.00 91.56 92 LEU A CA 1
ATOM 740 C C . LEU A 1 92 ? -6.403 -9.911 3.251 1.00 91.56 92 LEU A C 1
ATOM 742 O O . LEU A 1 92 ? -5.569 -9.717 2.373 1.00 91.56 92 LEU A O 1
ATOM 746 N N . ARG A 1 93 ? -6.668 -11.128 3.733 1.00 91.38 93 ARG A N 1
ATOM 747 C CA . ARG A 1 93 ? -6.008 -12.336 3.231 1.00 91.38 93 ARG A CA 1
ATOM 748 C C . ARG A 1 93 ? -6.232 -12.515 1.730 1.00 91.38 93 ARG A C 1
ATOM 750 O O . ARG A 1 93 ? -5.259 -12.705 0.999 1.00 91.38 93 ARG A O 1
ATOM 757 N N . ASP A 1 94 ? -7.473 -12.396 1.270 1.00 90.25 94 ASP A N 1
ATOM 758 C CA . ASP A 1 94 ? -7.822 -12.592 -0.141 1.00 90.25 94 ASP A CA 1
ATOM 759 C C . ASP A 1 94 ? -7.189 -11.522 -1.036 1.00 90.25 94 ASP A C 1
ATOM 761 O O . ASP A 1 94 ? -6.572 -11.817 -2.063 1.00 90.25 94 ASP A O 1
ATOM 765 N N . LYS A 1 95 ? -7.288 -10.251 -0.627 1.00 90.88 95 LYS A N 1
ATOM 766 C CA . LYS A 1 95 ? -6.713 -9.131 -1.385 1.00 90.88 95 LYS A CA 1
ATOM 767 C C . LYS A 1 95 ? -5.189 -9.141 -1.359 1.00 90.88 95 LYS A C 1
ATOM 769 O O . LYS A 1 95 ? -4.564 -8.802 -2.365 1.00 90.88 95 LYS A O 1
ATOM 774 N N . PHE A 1 96 ? -4.584 -9.536 -0.243 1.00 93.31 96 PHE A N 1
ATOM 775 C CA . PHE A 1 96 ? -3.139 -9.669 -0.121 1.00 93.31 96 PHE A CA 1
ATOM 776 C C . PHE A 1 96 ? -2.605 -10.775 -1.030 1.00 93.31 96 PHE A C 1
ATOM 778 O O . PHE A 1 96 ? -1.639 -10.533 -1.750 1.00 93.31 96 PHE A O 1
ATOM 785 N N . ALA A 1 97 ? -3.257 -11.942 -1.065 1.00 93.25 97 ALA A N 1
ATOM 786 C CA . ALA A 1 97 ? -2.882 -13.032 -1.964 1.00 93.25 97 ALA A CA 1
ATOM 787 C C . ALA A 1 97 ? -2.929 -12.591 -3.436 1.00 93.25 97 ALA A C 1
ATOM 789 O O . ALA A 1 97 ? -1.935 -12.738 -4.146 1.00 93.25 97 ALA A O 1
ATOM 790 N N . ALA A 1 98 ? -4.022 -11.946 -3.859 1.00 93.38 98 ALA A N 1
ATOM 791 C CA . ALA A 1 98 ? -4.144 -11.412 -5.216 1.00 93.38 98 ALA A CA 1
ATOM 792 C C . ALA A 1 98 ? -3.076 -10.343 -5.528 1.00 93.38 98 ALA A C 1
ATOM 794 O O . ALA A 1 98 ? -2.484 -10.332 -6.606 1.00 93.38 98 ALA A O 1
ATOM 795 N N . THR A 1 99 ? -2.787 -9.453 -4.574 1.00 94.94 99 THR A N 1
ATOM 796 C CA . THR A 1 99 ? -1.755 -8.416 -4.736 1.00 94.94 99 THR A CA 1
ATOM 797 C C . THR A 1 99 ? -0.364 -9.027 -4.860 1.00 94.94 99 THR A C 1
ATOM 799 O O . THR A 1 99 ? 0.424 -8.579 -5.693 1.00 94.94 99 THR A O 1
ATOM 802 N N . LEU A 1 100 ? -0.050 -10.044 -4.054 1.00 96.38 100 LEU A N 1
ATOM 803 C CA . LEU A 1 100 ? 1.218 -10.763 -4.131 1.00 96.38 100 LEU A CA 1
ATOM 804 C C . LEU A 1 100 ? 1.379 -11.469 -5.471 1.00 96.38 100 LEU A C 1
ATOM 806 O O . LEU A 1 100 ? 2.427 -11.323 -6.095 1.00 96.38 100 LEU A O 1
ATOM 810 N N . GLU A 1 101 ? 0.356 -12.194 -5.918 1.00 94.81 101 GLU A N 1
ATOM 811 C CA . GLU A 1 101 ? 0.370 -12.887 -7.206 1.00 94.81 101 GLU A CA 1
ATOM 812 C C . GLU A 1 101 ? 0.667 -11.906 -8.347 1.00 94.81 101 GLU A C 1
ATOM 814 O O . GLU A 1 101 ? 1.643 -12.077 -9.082 1.00 94.81 101 GLU A O 1
ATOM 819 N N . LEU A 1 102 ? -0.099 -10.813 -8.425 1.00 93.94 102 LEU A N 1
ATOM 820 C CA . LEU A 1 102 ? 0.094 -9.773 -9.435 1.00 93.94 102 LEU A CA 1
ATOM 821 C C . LEU A 1 102 ? 1.474 -9.111 -9.334 1.00 93.94 102 LEU A C 1
ATOM 823 O O . LEU A 1 102 ? 2.127 -8.895 -10.354 1.00 93.94 102 LEU A O 1
ATOM 827 N N . SER A 1 103 ? 1.941 -8.808 -8.120 1.00 96.31 103 SER A N 1
ATOM 828 C CA . SER A 1 103 ? 3.232 -8.143 -7.902 1.00 96.31 103 SER A CA 1
ATOM 829 C C . SER A 1 103 ? 4.406 -9.029 -8.302 1.00 96.31 103 SER A C 1
ATOM 831 O O . SER A 1 103 ? 5.355 -8.546 -8.916 1.00 96.31 103 SER A O 1
ATOM 833 N N . ILE A 1 104 ? 4.350 -10.322 -7.977 1.00 97.56 104 ILE A N 1
ATOM 834 C CA . ILE A 1 104 ? 5.396 -11.287 -8.327 1.00 97.56 104 ILE A CA 1
ATOM 835 C C . ILE A 1 104 ? 5.448 -11.475 -9.842 1.00 97.56 104 ILE A C 1
ATOM 837 O O . ILE A 1 104 ? 6.529 -11.390 -10.423 1.00 97.56 104 ILE A O 1
ATOM 841 N N . LEU A 1 105 ? 4.301 -11.672 -10.496 1.00 96.25 105 LEU A N 1
ATOM 842 C CA . LEU A 1 105 ? 4.245 -11.812 -11.952 1.00 96.25 105 LEU A CA 1
ATOM 843 C C . LEU A 1 105 ? 4.755 -10.550 -12.656 1.00 96.25 105 LEU A C 1
ATOM 845 O O . LEU A 1 105 ? 5.606 -10.640 -13.542 1.00 96.25 105 LEU A O 1
ATOM 849 N N . ALA A 1 106 ? 4.306 -9.372 -12.217 1.00 94.94 106 ALA A N 1
ATOM 850 C CA . ALA A 1 106 ? 4.783 -8.099 -12.746 1.00 94.94 106 ALA A CA 1
ATOM 851 C C . ALA A 1 106 ? 6.294 -7.928 -12.537 1.00 94.94 106 ALA A C 1
ATOM 853 O O . ALA A 1 106 ? 6.991 -7.501 -13.454 1.00 94.94 106 ALA A O 1
ATOM 854 N N . PHE A 1 107 ? 6.818 -8.303 -11.366 1.00 97.44 107 PHE A N 1
ATOM 855 C CA . PHE A 1 107 ? 8.248 -8.242 -11.070 1.00 97.44 107 PHE A CA 1
ATOM 856 C C . PHE A 1 107 ? 9.065 -9.170 -11.972 1.00 97.44 107 PHE A C 1
ATOM 858 O O . PHE A 1 107 ? 10.080 -8.743 -12.517 1.00 97.44 107 PHE A O 1
ATOM 865 N N . ILE A 1 108 ? 8.616 -10.412 -12.179 1.00 98.12 108 ILE A N 1
ATOM 866 C CA . ILE A 1 108 ? 9.285 -11.372 -13.068 1.00 98.12 108 ILE A CA 1
ATOM 867 C C . ILE A 1 108 ? 9.340 -10.825 -14.495 1.00 98.12 108 ILE A C 1
ATOM 869 O O . ILE A 1 108 ? 10.409 -10.823 -15.104 1.00 98.12 108 ILE A O 1
ATOM 873 N N . VAL A 1 109 ? 8.220 -10.316 -15.019 1.00 96.38 109 VAL A N 1
ATOM 874 C CA . VAL A 1 109 ? 8.167 -9.724 -16.365 1.00 96.38 109 VAL A CA 1
ATOM 875 C C . VAL A 1 109 ? 9.051 -8.480 -16.448 1.00 96.38 109 VAL A C 1
ATOM 877 O O . VAL A 1 109 ? 9.814 -8.331 -17.403 1.00 96.38 109 VAL A O 1
ATOM 880 N N . ALA A 1 110 ? 9.001 -7.606 -15.442 1.00 95.12 110 ALA A N 1
ATOM 881 C CA . ALA A 1 110 ? 9.799 -6.387 -15.403 1.00 95.12 110 ALA A CA 1
ATOM 882 C C . ALA A 1 110 ? 11.297 -6.701 -15.394 1.00 95.12 110 ALA A C 1
ATOM 884 O O . ALA A 1 110 ? 12.030 -6.200 -16.236 1.00 95.12 110 ALA A O 1
ATOM 885 N N . VAL A 1 111 ? 11.764 -7.569 -14.498 1.00 97.19 111 VAL A N 1
ATOM 886 C CA . VAL A 1 111 ? 13.177 -7.964 -14.419 1.00 97.19 111 VAL A CA 1
ATOM 887 C C . VAL A 1 111 ? 13.606 -8.723 -15.674 1.00 97.19 111 VAL A C 1
ATOM 889 O O . VAL A 1 111 ? 14.655 -8.421 -16.248 1.00 97.19 111 VAL A O 1
ATOM 892 N N . GLY A 1 112 ? 12.779 -9.666 -16.129 1.00 97.56 112 GLY A N 1
ATOM 893 C CA . GLY A 1 112 ? 13.041 -10.497 -17.301 1.00 97.56 112 GLY A CA 1
ATOM 894 C C . GLY A 1 112 ? 13.125 -9.714 -18.609 1.00 97.56 112 GLY A C 1
ATOM 895 O O . GLY A 1 112 ? 13.797 -10.161 -19.530 1.00 97.56 112 GLY A O 1
ATOM 896 N N . THR A 1 113 ? 12.504 -8.535 -18.696 1.00 95.62 113 THR A N 1
ATOM 897 C CA . THR A 1 113 ? 12.573 -7.666 -19.883 1.00 95.62 113 THR A CA 1
ATOM 898 C C . THR A 1 113 ? 13.551 -6.506 -19.703 1.00 95.62 113 THR A C 1
ATOM 900 O O . THR A 1 113 ? 14.372 -6.257 -20.585 1.00 95.62 113 THR A O 1
ATOM 903 N N . ALA A 1 114 ? 13.529 -5.823 -18.556 1.00 95.00 114 ALA A N 1
ATOM 904 C CA . ALA A 1 114 ? 14.342 -4.636 -18.315 1.00 95.00 114 ALA A CA 1
ATOM 905 C C . ALA A 1 114 ? 15.840 -4.950 -18.251 1.00 95.00 114 ALA A C 1
ATOM 907 O O . ALA A 1 114 ? 16.632 -4.180 -18.792 1.00 95.00 114 ALA A O 1
ATOM 908 N N . ILE A 1 115 ? 16.246 -6.071 -17.637 1.00 96.62 115 ILE A N 1
ATOM 909 C CA . ILE A 1 115 ? 17.670 -6.426 -17.556 1.00 96.62 115 ILE A CA 1
ATOM 910 C C . ILE A 1 115 ? 18.238 -6.741 -18.949 1.00 96.62 115 ILE A C 1
ATOM 912 O O . ILE A 1 115 ? 19.220 -6.096 -19.324 1.00 96.62 115 ILE A O 1
ATOM 916 N N . PRO A 1 116 ? 17.655 -7.653 -19.758 1.00 96.25 116 PRO A N 1
ATOM 917 C CA . PRO A 1 116 ? 18.186 -7.930 -21.091 1.00 96.25 116 PRO A CA 1
ATOM 918 C C . PRO A 1 116 ? 18.170 -6.712 -22.009 1.00 96.25 116 PRO A C 1
ATOM 920 O O . PRO A 1 116 ? 19.166 -6.461 -22.683 1.00 96.25 116 PRO A O 1
ATOM 923 N N . LEU A 1 117 ? 17.086 -5.924 -22.008 1.00 95.44 117 LEU A N 1
ATOM 924 C CA . LEU A 1 117 ? 17.019 -4.699 -22.805 1.00 95.44 117 LEU A CA 1
ATOM 925 C C . LEU A 1 117 ? 18.062 -3.678 -22.348 1.00 95.44 117 LEU A C 1
ATOM 927 O O . LEU A 1 117 ? 18.732 -3.092 -23.192 1.00 95.44 117 LEU A O 1
ATOM 931 N N . GLY A 1 118 ? 18.268 -3.512 -21.039 1.00 95.06 118 GLY A N 1
ATOM 932 C CA . GLY A 1 118 ? 19.299 -2.630 -20.492 1.00 95.06 118 GLY A CA 1
ATOM 933 C C . GLY A 1 118 ? 20.715 -3.058 -20.887 1.00 95.06 118 GLY A C 1
ATOM 934 O O . GLY A 1 118 ? 21.504 -2.230 -21.347 1.00 95.06 118 GLY A O 1
ATOM 935 N N . ILE A 1 119 ? 21.026 -4.356 -20.784 1.00 96.56 119 ILE A N 1
ATOM 936 C CA . ILE A 1 119 ? 22.314 -4.914 -21.224 1.00 96.56 119 ILE A CA 1
ATOM 937 C C . ILE A 1 119 ? 22.492 -4.708 -22.733 1.00 96.56 119 ILE A C 1
ATOM 939 O O . ILE A 1 119 ? 23.537 -4.227 -23.169 1.00 96.56 119 ILE A O 1
ATOM 943 N N . PHE A 1 120 ? 21.474 -5.020 -23.538 1.00 96.25 120 PHE A N 1
ATOM 944 C CA . PHE A 1 120 ? 21.532 -4.885 -24.994 1.00 96.25 120 PHE A CA 1
ATOM 945 C C . PHE A 1 120 ? 21.724 -3.428 -25.437 1.00 96.25 120 PHE A C 1
ATOM 947 O O . PHE A 1 120 ? 22.583 -3.155 -26.277 1.00 96.25 120 PHE A O 1
ATOM 954 N N . SER A 1 121 ? 20.993 -2.492 -24.821 1.00 95.69 121 SER A N 1
ATOM 955 C CA . SER A 1 121 ? 21.152 -1.043 -25.018 1.00 95.69 121 SER A CA 1
ATOM 956 C C . SER A 1 121 ? 22.582 -0.600 -24.701 1.00 95.69 121 SER A C 1
ATOM 958 O O . SER A 1 121 ? 23.181 0.163 -25.453 1.00 95.69 121 SER A O 1
ATOM 960 N N . SER A 1 122 ? 23.166 -1.130 -23.618 1.00 94.75 122 SER A N 1
ATOM 961 C CA . SER A 1 122 ? 24.539 -0.807 -23.220 1.00 94.75 122 SER A CA 1
ATOM 962 C C . SER A 1 122 ? 25.591 -1.371 -24.177 1.00 94.75 122 SER A C 1
ATOM 964 O O . SER A 1 122 ? 26.606 -0.716 -24.400 1.00 94.75 122 SER A O 1
ATOM 966 N N . ILE A 1 123 ? 25.382 -2.568 -24.735 1.00 96.75 123 ILE A N 1
ATOM 967 C CA . ILE A 1 123 ? 26.301 -3.165 -25.718 1.00 96.75 123 ILE A CA 1
ATOM 968 C C . ILE A 1 123 ? 26.225 -2.405 -27.049 1.00 96.75 123 ILE A C 1
ATOM 970 O O . ILE A 1 123 ? 27.255 -2.143 -27.670 1.00 96.75 123 ILE A O 1
ATOM 974 N N . ARG A 1 124 ? 25.021 -2.018 -27.492 1.00 94.75 124 ARG A N 1
ATOM 975 C CA . ARG A 1 124 ? 24.799 -1.237 -28.724 1.00 94.75 124 ARG A CA 1
ATOM 976 C C . ARG A 1 124 ? 24.807 0.270 -28.480 1.00 94.75 124 ARG A C 1
ATOM 978 O O . ARG A 1 124 ? 24.041 1.006 -29.097 1.00 94.75 124 ARG A O 1
ATOM 985 N N . HIS A 1 125 ? 25.699 0.726 -27.607 1.00 93.44 125 HIS A N 1
ATOM 986 C CA . HIS A 1 125 ? 25.753 2.121 -27.199 1.00 93.44 125 HIS A CA 1
ATOM 987 C C . HIS A 1 125 ? 25.802 3.088 -28.396 1.00 93.44 125 HIS A C 1
ATOM 989 O O . HIS A 1 125 ? 26.616 2.933 -29.311 1.00 93.44 125 HIS A O 1
ATOM 995 N N . ASN A 1 126 ? 24.938 4.103 -28.355 1.00 93.50 126 ASN A N 1
ATOM 996 C CA . ASN A 1 126 ? 24.816 5.170 -29.352 1.00 93.50 126 ASN A CA 1
ATOM 997 C C . ASN A 1 126 ? 24.460 4.672 -30.768 1.00 93.50 126 ASN A C 1
ATOM 999 O O . ASN A 1 126 ? 24.807 5.290 -31.777 1.00 93.50 126 ASN A O 1
ATOM 1003 N N . ARG A 1 127 ? 23.789 3.518 -30.846 1.00 95.88 127 ARG A N 1
ATOM 1004 C CA . ARG A 1 127 ? 23.161 2.996 -32.064 1.00 95.88 127 ARG A CA 1
ATOM 1005 C C . ARG A 1 127 ? 21.648 3.186 -32.000 1.00 95.88 127 ARG A C 1
ATOM 1007 O O . ARG A 1 127 ? 21.084 3.506 -30.954 1.00 95.88 127 ARG A O 1
ATOM 1014 N N . TRP A 1 128 ? 20.980 3.010 -33.137 1.00 96.12 128 TRP A N 1
ATOM 1015 C CA . TRP A 1 128 ? 19.542 3.260 -33.247 1.00 96.12 128 TRP A CA 1
ATOM 1016 C C . TRP A 1 128 ? 18.716 2.353 -32.318 1.00 96.12 128 TRP A C 1
ATOM 1018 O O . TRP A 1 128 ? 17.689 2.796 -31.811 1.00 96.12 128 TRP A O 1
ATOM 1028 N N . GLU A 1 129 ? 19.175 1.129 -32.037 1.00 94.94 129 GLU A N 1
ATOM 1029 C CA . GLU A 1 129 ? 18.504 0.190 -31.131 1.00 94.94 129 GLU A CA 1
ATOM 1030 C C . GLU A 1 129 ? 18.491 0.712 -29.694 1.00 94.94 129 GLU A C 1
ATOM 1032 O O . GLU A 1 129 ? 17.474 0.663 -29.009 1.00 94.94 129 GLU A O 1
ATOM 1037 N N . ASP A 1 130 ? 19.624 1.251 -29.254 1.00 95.75 130 ASP A N 1
ATOM 1038 C CA . ASP A 1 130 ? 19.791 1.848 -27.937 1.00 95.75 130 ASP A CA 1
ATOM 1039 C C . ASP A 1 130 ? 18.931 3.116 -27.798 1.00 95.75 130 ASP A C 1
ATOM 1041 O O . ASP A 1 130 ? 18.224 3.293 -26.805 1.00 95.75 130 ASP A O 1
ATOM 1045 N N . HIS A 1 131 ? 18.875 3.958 -28.836 1.00 94.88 131 HIS A N 1
ATOM 1046 C CA . HIS A 1 131 ? 17.941 5.088 -28.863 1.00 94.88 131 HIS A CA 1
ATOM 1047 C C . HIS A 1 131 ? 16.472 4.642 -28.812 1.00 94.88 131 HIS A C 1
ATOM 1049 O O . HIS A 1 131 ? 15.690 5.248 -28.080 1.00 94.88 131 HIS A O 1
ATOM 1055 N N . ALA A 1 132 ? 16.093 3.581 -29.531 1.00 95.62 132 ALA A N 1
ATOM 1056 C CA . ALA A 1 132 ? 14.729 3.054 -29.523 1.00 95.62 132 ALA A CA 1
ATOM 1057 C C . ALA A 1 132 ? 14.327 2.507 -28.142 1.00 95.62 132 ALA A C 1
ATOM 1059 O O . ALA A 1 132 ? 13.249 2.833 -27.643 1.00 95.62 132 ALA A O 1
ATOM 1060 N N . ILE A 1 133 ? 15.206 1.738 -27.489 1.00 95.62 133 ILE A N 1
ATOM 1061 C CA . ILE A 1 133 ? 14.975 1.203 -26.136 1.00 95.62 133 ILE A CA 1
ATOM 1062 C C . ILE A 1 133 ? 14.854 2.340 -25.120 1.00 95.62 133 ILE A C 1
ATOM 1064 O O . ILE A 1 133 ? 13.931 2.344 -24.304 1.00 95.62 133 ILE A O 1
ATOM 1068 N N . ARG A 1 134 ? 15.747 3.335 -25.181 1.00 93.75 134 ARG A N 1
ATOM 1069 C CA . ARG A 1 134 ? 15.692 4.499 -24.289 1.00 93.75 134 ARG A CA 1
ATOM 1070 C C . ARG A 1 134 ? 14.426 5.320 -24.493 1.00 93.75 134 ARG A C 1
ATOM 1072 O O . ARG A 1 134 ? 13.811 5.726 -23.511 1.00 93.75 134 ARG A O 1
ATOM 1079 N N . LEU A 1 135 ? 14.009 5.527 -25.740 1.00 94.88 135 LEU A N 1
ATOM 1080 C CA . LEU A 1 135 ? 12.765 6.224 -26.048 1.00 94.88 135 LEU A CA 1
ATOM 1081 C C . LEU A 1 135 ? 11.554 5.465 -25.489 1.00 94.88 135 LEU A C 1
ATOM 1083 O O . LEU A 1 135 ? 10.711 6.068 -24.830 1.00 94.88 135 LEU A O 1
ATOM 1087 N N . PHE A 1 136 ? 11.497 4.144 -25.678 1.00 92.69 136 PHE A N 1
ATOM 1088 C CA . PHE A 1 136 ? 10.443 3.302 -25.112 1.00 92.69 136 PHE A CA 1
ATOM 1089 C C . PHE A 1 136 ? 10.399 3.378 -23.576 1.00 92.69 136 PHE A C 1
ATOM 1091 O O . PHE A 1 136 ? 9.331 3.577 -22.997 1.00 92.69 136 PHE A O 1
ATOM 1098 N N . ALA A 1 137 ? 11.555 3.293 -22.911 1.00 92.25 137 ALA A N 1
ATOM 1099 C CA . ALA A 1 137 ? 11.651 3.421 -21.457 1.00 92.25 137 ALA A CA 1
ATOM 1100 C C . ALA A 1 137 ? 11.184 4.802 -20.962 1.00 92.25 137 ALA A C 1
ATOM 1102 O O . ALA A 1 137 ? 10.458 4.891 -19.971 1.00 92.25 137 ALA A O 1
ATOM 1103 N N . LEU A 1 138 ? 11.549 5.872 -21.677 1.00 92.75 138 LEU A N 1
ATOM 1104 C CA . LEU A 1 138 ? 11.105 7.232 -21.370 1.00 92.75 138 LEU A CA 1
ATOM 1105 C C . LEU A 1 138 ? 9.586 7.362 -21.485 1.00 92.75 138 LEU A C 1
ATOM 1107 O O . LEU A 1 138 ? 8.962 7.843 -20.541 1.00 92.75 138 LEU A O 1
ATOM 1111 N N . PHE A 1 139 ? 8.986 6.875 -22.576 1.00 91.25 139 PHE A N 1
ATOM 1112 C CA . PHE A 1 139 ? 7.529 6.849 -22.729 1.00 91.25 139 PHE A CA 1
ATOM 1113 C C . PHE A 1 139 ? 6.855 6.105 -21.574 1.00 91.25 139 PHE A C 1
ATOM 1115 O O . PHE A 1 139 ? 5.944 6.649 -20.953 1.00 91.25 139 PHE A O 1
ATOM 1122 N N . GLY A 1 140 ? 7.339 4.909 -21.229 1.00 86.94 140 GLY A N 1
ATOM 1123 C CA . GLY A 1 140 ? 6.804 4.134 -20.108 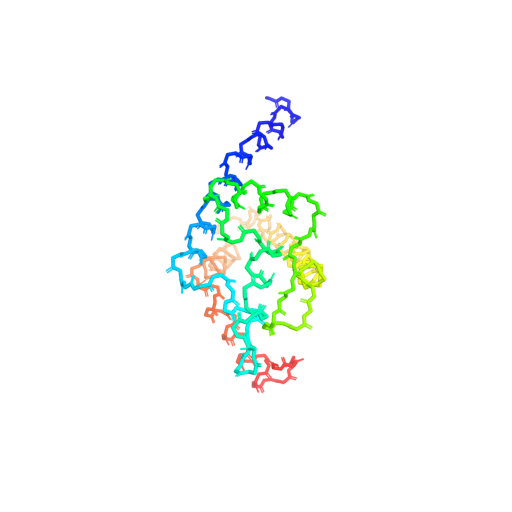1.00 86.94 140 GLY A CA 1
ATOM 1124 C C . GLY A 1 140 ? 6.886 4.868 -18.765 1.00 86.94 140 GLY A C 1
ATOM 1125 O O . GLY A 1 140 ? 5.953 4.794 -17.973 1.00 86.94 140 GLY A O 1
ATOM 1126 N N . SER A 1 141 ? 7.968 5.614 -18.521 1.00 89.00 141 SER A N 1
ATOM 1127 C CA . SER A 1 141 ? 8.144 6.384 -17.280 1.00 89.00 141 SER A CA 1
ATOM 1128 C C . SER A 1 141 ? 7.333 7.684 -17.216 1.00 89.00 141 SER A C 1
ATOM 1130 O O . SER A 1 141 ? 7.019 8.150 -16.124 1.00 89.00 141 SER A O 1
ATOM 1132 N N . ALA A 1 142 ? 7.012 8.280 -18.368 1.00 92.88 142 ALA A N 1
ATOM 1133 C CA . ALA A 1 142 ? 6.349 9.580 -18.445 1.00 92.88 142 ALA A CA 1
ATOM 1134 C C . ALA A 1 142 ? 4.819 9.470 -18.410 1.00 92.88 142 ALA A C 1
ATOM 1136 O O . ALA A 1 142 ? 4.135 10.420 -18.029 1.00 92.88 142 ALA A O 1
ATOM 1137 N N . ILE A 1 143 ? 4.273 8.327 -18.826 1.00 93.12 143 ILE A N 1
ATOM 1138 C CA . ILE A 1 143 ? 2.829 8.122 -18.885 1.00 93.12 143 ILE A CA 1
ATOM 1139 C C . ILE A 1 143 ? 2.281 7.843 -17.474 1.00 93.12 143 ILE A C 1
ATOM 1141 O O . ILE A 1 143 ? 2.775 6.950 -16.782 1.00 93.12 143 ILE A O 1
ATOM 1145 N N . PRO A 1 144 ? 1.210 8.537 -17.042 1.00 93.44 144 PRO A N 1
ATOM 1146 C CA . PRO A 1 144 ? 0.541 8.220 -15.788 1.00 93.44 144 PRO A CA 1
ATOM 1147 C C . PRO A 1 144 ? 0.008 6.784 -15.780 1.00 93.44 144 PRO A C 1
ATOM 1149 O O . PRO A 1 144 ? -0.755 6.384 -16.664 1.00 93.44 144 PRO A O 1
ATOM 1152 N N . ILE A 1 145 ? 0.359 6.017 -14.745 1.00 91.31 145 ILE A N 1
ATOM 1153 C CA . ILE A 1 145 ? 0.077 4.575 -14.699 1.00 91.31 145 ILE A CA 1
ATOM 1154 C C . ILE A 1 145 ? -1.423 4.252 -14.771 1.00 91.31 145 ILE A C 1
ATOM 1156 O O . ILE A 1 145 ? -1.820 3.306 -15.447 1.00 91.31 145 ILE A O 1
ATOM 1160 N N . PHE A 1 146 ? -2.270 5.073 -14.139 1.00 93.81 146 PHE A N 1
ATOM 1161 C CA . PHE A 1 146 ? -3.723 4.896 -14.171 1.00 93.81 146 PHE A CA 1
ATOM 1162 C C . PHE A 1 146 ? -4.283 5.105 -15.584 1.00 93.81 146 PHE A C 1
ATOM 1164 O O . PHE A 1 146 ? -5.144 4.350 -16.024 1.00 93.81 146 PHE A O 1
ATOM 1171 N N . TRP A 1 147 ? -3.774 6.102 -16.317 1.00 94.88 147 TRP A N 1
ATOM 1172 C CA . TRP A 1 147 ? -4.209 6.384 -17.682 1.00 94.88 147 TRP A CA 1
ATOM 1173 C C . TRP A 1 147 ? -3.785 5.252 -18.613 1.00 94.88 147 TRP A C 1
ATOM 1175 O O . TRP A 1 147 ? -4.595 4.766 -19.398 1.00 94.88 147 TRP A O 1
ATOM 1185 N N . PHE A 1 148 ? -2.549 4.768 -18.463 1.00 92.50 148 PHE A N 1
ATOM 1186 C CA . PHE A 1 148 ? -2.059 3.633 -19.237 1.00 92.50 148 PHE A CA 1
ATOM 1187 C C . PHE A 1 148 ? -2.902 2.375 -19.001 1.00 92.50 148 PHE A C 1
ATOM 1189 O O . PHE A 1 148 ? -3.301 1.715 -19.959 1.00 92.50 148 PHE A O 1
ATOM 1196 N N . ALA A 1 149 ? -3.248 2.088 -17.743 1.00 91.62 149 ALA A N 1
ATOM 1197 C CA . ALA A 1 149 ? -4.128 0.977 -17.395 1.00 91.62 149 ALA A CA 1
ATOM 1198 C C . ALA A 1 149 ? -5.521 1.108 -18.040 1.00 91.62 149 ALA A C 1
ATOM 1200 O O . ALA A 1 149 ? -6.046 0.126 -18.561 1.00 91.62 149 ALA A O 1
ATOM 1201 N N . LEU A 1 150 ? -6.104 2.313 -18.065 1.00 93.69 150 LEU A N 1
ATOM 1202 C CA . LEU A 1 150 ? -7.395 2.565 -18.719 1.00 93.69 150 LEU A CA 1
ATOM 1203 C C . LEU A 1 150 ? -7.327 2.374 -20.239 1.00 93.69 150 LEU A C 1
ATOM 1205 O O . LEU A 1 150 ? -8.216 1.746 -20.813 1.00 93.69 150 LEU A O 1
ATOM 1209 N N . VAL A 1 151 ? -6.271 2.874 -20.887 1.00 94.38 151 VAL A N 1
ATOM 1210 C CA . VAL A 1 151 ? -6.047 2.695 -22.330 1.00 94.38 151 VAL A CA 1
ATOM 1211 C C . VAL A 1 151 ? -5.884 1.215 -22.667 1.00 94.38 151 VAL A C 1
ATOM 1213 O O . VAL A 1 151 ? -6.550 0.720 -23.575 1.00 94.38 151 VAL A O 1
ATOM 1216 N N . LEU A 1 152 ? -5.063 0.484 -21.907 1.00 92.06 152 LEU A N 1
ATOM 1217 C CA . LEU A 1 152 ? -4.904 -0.960 -22.078 1.00 92.06 152 LEU A CA 1
ATOM 1218 C C . LEU A 1 152 ? -6.233 -1.693 -21.895 1.00 92.06 152 LEU A C 1
ATOM 1220 O O . LEU A 1 152 ? -6.591 -2.494 -22.751 1.00 92.06 152 LEU A O 1
ATOM 1224 N N . LYS A 1 153 ? -6.997 -1.388 -20.840 1.00 92.88 153 LYS A N 1
ATOM 1225 C CA . LYS A 1 153 ? -8.323 -1.983 -20.622 1.00 92.88 153 LYS A CA 1
ATOM 1226 C C . LYS A 1 153 ? -9.269 -1.708 -21.799 1.00 92.88 153 LYS A C 1
ATOM 1228 O O . LYS A 1 153 ? -9.965 -2.614 -22.249 1.00 92.88 153 LYS A O 1
ATOM 1233 N N . TYR A 1 154 ? -9.283 -0.487 -22.333 1.00 93.81 154 TYR A N 1
ATOM 1234 C CA . TYR A 1 154 ? -10.124 -0.135 -23.479 1.00 93.81 154 TYR A CA 1
ATOM 1235 C C . TYR A 1 154 ? -9.738 -0.905 -24.751 1.00 93.81 154 TYR A C 1
ATOM 1237 O O . TYR A 1 154 ? -10.594 -1.486 -25.413 1.00 93.81 154 TYR A O 1
ATOM 1245 N N . PHE A 1 155 ? -8.455 -0.956 -25.104 1.00 95.31 155 PHE A N 1
ATOM 1246 C CA . PHE A 1 155 ? -8.049 -1.633 -26.336 1.00 95.31 155 PHE A CA 1
ATOM 1247 C C . PHE A 1 155 ? -8.060 -3.161 -26.202 1.00 95.31 155 PHE A C 1
ATOM 1249 O O . PHE A 1 155 ? -8.576 -3.839 -27.083 1.00 95.31 155 PHE A O 1
ATOM 1256 N N . ILE A 1 156 ? -7.536 -3.712 -25.105 1.00 94.56 156 ILE A N 1
ATOM 1257 C CA . ILE A 1 156 ? -7.347 -5.161 -24.927 1.00 94.56 156 ILE A CA 1
ATOM 1258 C C . ILE A 1 156 ? -8.642 -5.856 -24.499 1.00 94.56 156 ILE A C 1
ATOM 1260 O O . ILE A 1 156 ? -8.996 -6.887 -25.072 1.00 94.56 156 ILE A O 1
ATOM 1264 N N . SER A 1 157 ? -9.356 -5.312 -23.511 1.00 92.62 157 SER A N 1
ATOM 1265 C CA . SER A 1 157 ? -10.581 -5.945 -23.007 1.00 92.62 157 SER A CA 1
ATOM 1266 C C . SER A 1 157 ? -11.808 -5.523 -23.812 1.00 92.62 157 SER A C 1
ATOM 1268 O O . SER A 1 157 ? -12.579 -6.379 -24.228 1.00 92.62 157 SER A O 1
ATOM 1270 N N . PHE A 1 158 ? -11.997 -4.222 -24.067 1.00 92.00 158 PHE A N 1
ATOM 1271 C CA . PHE A 1 158 ? -13.225 -3.737 -24.714 1.00 92.00 158 PHE A CA 1
ATOM 1272 C C . PHE A 1 158 ? -13.220 -3.896 -26.244 1.00 92.00 158 PHE A C 1
ATOM 1274 O O . PHE A 1 158 ? -14.178 -4.431 -26.790 1.00 92.00 158 PHE A O 1
ATOM 1281 N N . GLN A 1 159 ? -12.169 -3.455 -26.946 1.00 93.94 159 GLN A N 1
ATOM 1282 C CA . GLN A 1 159 ? -12.116 -3.549 -28.416 1.00 93.94 159 GLN A CA 1
ATOM 1283 C C . GLN A 1 159 ? -11.720 -4.949 -28.911 1.00 93.94 159 GLN A C 1
ATOM 1285 O O . GLN A 1 159 ? -12.364 -5.492 -29.804 1.00 93.94 159 GLN A O 1
ATOM 1290 N N . LEU A 1 160 ? -10.655 -5.531 -28.349 1.00 94.12 160 LEU A N 1
ATOM 1291 C CA . LEU A 1 160 ? -10.108 -6.819 -28.795 1.00 94.12 160 LEU A CA 1
ATOM 1292 C C . LEU A 1 160 ? -10.783 -8.038 -28.145 1.00 94.12 160 LEU A C 1
ATOM 1294 O O . LEU A 1 160 ? -10.720 -9.129 -28.710 1.00 94.12 160 LEU A O 1
ATOM 1298 N N . GLY A 1 161 ? -11.401 -7.883 -26.969 1.00 90.38 161 GLY A N 1
ATOM 1299 C CA . GLY A 1 161 ? -12.057 -8.981 -26.249 1.00 90.38 161 GLY A CA 1
ATOM 1300 C C . GLY A 1 161 ? -11.104 -10.062 -25.727 1.00 90.38 161 GLY A C 1
ATOM 1301 O O . GLY 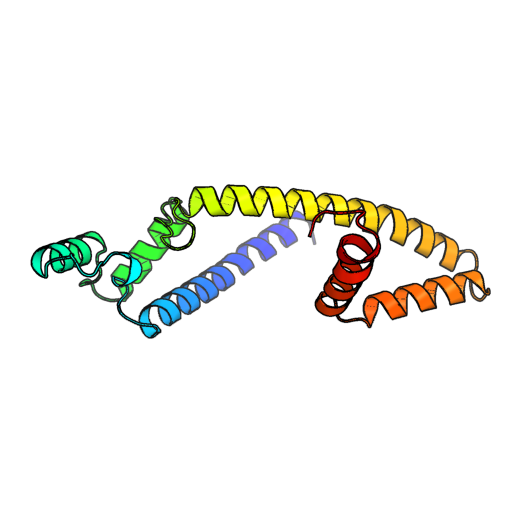A 1 161 ? -11.535 -11.185 -25.479 1.00 90.38 161 GLY A O 1
ATOM 1302 N N . TRP A 1 162 ? -9.807 -9.767 -25.588 1.00 91.44 162 TRP A N 1
ATOM 1303 C CA . TRP A 1 162 ? -8.805 -10.762 -25.177 1.00 91.44 162 TRP A CA 1
ATOM 1304 C C . TRP A 1 162 ? -8.867 -11.100 -23.690 1.00 91.44 162 TRP A C 1
ATOM 1306 O O . TRP A 1 162 ? -8.504 -12.203 -23.287 1.00 91.44 162 TRP A O 1
ATOM 1316 N N . LEU A 1 163 ? -9.300 -10.142 -22.875 1.00 89.06 163 LEU A N 1
ATOM 1317 C CA . LEU A 1 163 ? -9.445 -10.287 -21.4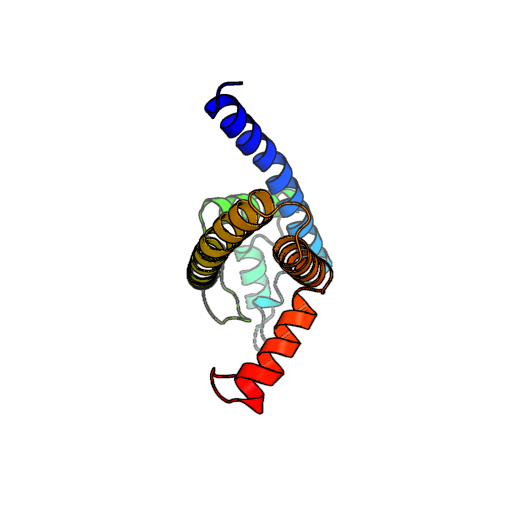33 1.00 89.06 163 LEU A CA 1
ATOM 1318 C C . LEU A 1 163 ? -10.845 -9.830 -21.014 1.00 89.06 163 LEU A C 1
ATOM 1320 O O . LEU A 1 163 ? -11.382 -8.901 -21.623 1.00 89.06 163 LEU A O 1
ATOM 1324 N N . PRO A 1 164 ? -11.428 -10.437 -19.966 1.00 82.38 164 PRO A N 1
ATOM 1325 C CA . PRO A 1 164 ? -12.688 -9.966 -19.406 1.00 82.38 164 PRO A CA 1
ATOM 1326 C C . PRO A 1 164 ? -12.565 -8.518 -18.896 1.00 82.38 164 PRO A C 1
ATOM 1328 O O . PRO A 1 164 ? -11.467 -8.039 -18.587 1.00 82.38 164 PRO A O 1
ATOM 1331 N N . LEU A 1 165 ? -13.702 -7.817 -18.865 1.00 75.56 165 LEU A N 1
ATOM 1332 C CA . LEU A 1 165 ? -13.819 -6.408 -18.464 1.00 75.56 165 LEU A CA 1
ATOM 1333 C C . LEU A 1 165 ? -13.943 -6.200 -16.955 1.00 75.56 165 LEU A C 1
ATOM 1335 O O . LEU A 1 165 ? -14.559 -7.057 -16.290 1.00 75.56 165 LEU A O 1
#

Sequence (165 aa):
VKLWIYAARRLALTIPVLLGVTIITFSLSHMMGDPLAPYISEKTTEEQAQELREKHNLDDPIHVQYVTYLQNIITFDWGYSKTINQPVSEALRDKFAATLELSILAFIVAVGTAIPLGIFSSIRHNRWEDHAIRLFALFGSAIPIFWFALVLKYFISFQLGWLPL

Secondary structure (DSSP, 8-state):
--HHHHHHHHHHHHHHHHHHHHHHHHHHHHHSS-TTTTT--TT--HHHHHHHHHHTTTTS-HHHHHHHHHHHHHTT---EETTTTEEHHHHHHHHHHHHHHHHHHHHHHHHHHHHHHHHHHHHTTTSHHHHHHHHHHHHHHHS-HHHHHHHHIIIIIIIS-SS--

InterPro domains:
  IPR000515 ABC transporter type 1, transmembrane domain MetI-like [PF00528] (114-164)
  IPR000515 ABC transporter type 1, transmembrane domain MetI-like [PS50928] (96-165)
  IPR000515 ABC transporter type 1, transmembrane domain MetI-like [cd06261] (96-162)
  IPR035906 MetI-like superfamily [G3DSA:1.10.3720.10] (86-165)
  IPR035906 MetI-like superfamily [SSF161098] (94-162)
  IPR045621 ABC transporter type 1, GsiC-like, N-terminal domain [PF19300] (8-92)

Foldseek 3Di:
DPPVVVVVVVVVVVVVVVVVVLVVVLVVCVVVDDVCPQVDDPPQDPVNSVVVCVVLVVVPPSVVNSVVVVVCVVVVVQDADPVVGGGPSVVCVVVVVVVVVVVVVVVCVCCVPVVVLVVVLVVCDPDPSVVVSVVVVVVVVVDDPVVVVVVCCCVCCPVVVPDDD

Organism: NCBI:txid408172